Protein AF-A0A161LGD1-F1 (afdb_monomer)

Nearest PDB structures (foldseek):
  3gfl-assembly1_A-2  TM=7.708E-01  e=4.283E-06  Sulfurisphaera tokodaii
  3gfj-assembly1_A-2  TM=7.685E-01  e=6.120E-06  Sulfurisphaera tokodaii
  6pcp-assembly2_C  TM=7.311E-01  e=1.978E-06  Bordetella pertussis
  3f3x-assembly1_A-2  TM=7.575E-01  e=6.892E-06  Saccharolobus solfataricus
  7kfq-assembly1_A  TM=7.220E-01  e=6.892E-06  Variovorax paradoxus

pLDDT: mean 83.55, std 15.95, range [42.09, 98.12]

Mean predicted aligned error: 12.54 Å

Secondary structure (DSSP, 8-state):
-HHHHHHHHHHHHHHHHHHHHHHHHHHHHHH-S-TTS---HHHHHHHHHHHHHHHHHHHHHHHS--HHHHHHHHHTTT--B-HHHHHHHTT--HHHHHHHHHHHHHTTSEEEEE-SS-TT-EEEEE-HHHHHHHHHHHT------HHHHT--

Radius of gyration: 30.8 Å; Cα contacts (8 Å, |Δi|>4): 130; chains: 1; bounding box: 97×29×57 Å

InterPro domains:
  IPR000835 MarR-type HTH domain [PF01047] (65-121)
  IPR000835 MarR-type HTH domain [PR00598] (81-97)
  IPR000835 MarR-type HTH domain [PR00598] (98-113)
  IPR000835 MarR-type HTH domain [PR00598] (117-133)
  IPR000835 MarR-type HTH domain [PS50995] (38-152)
  IPR000835 MarR-type HTH domain [SM00347] (58-150)
  IPR011991 ArsR-like helix-turn-helix domain [cd00090] (73-131)
  IPR036388 Winged helix-like DNA-binding domain superfamily [G3DSA:1.10.10.10] (26-144)
  IPR036390 Winged helix DNA-binding domain superfamily [SSF46785] (38-139)
  IPR039422 Transcription regulators MarR/SlyA-like [PTHR33164] (43-138)

Structure (mmCIF, N/CA/C/O backbone):
data_AF-A0A161LGD1-F1
#
_entry.id   AF-A0A161LGD1-F1
#
loop_
_atom_site.group_PDB
_atom_site.id
_atom_site.type_symbol
_atom_site.label_atom_id
_atom_site.label_alt_id
_atom_site.label_comp_id
_atom_site.label_asym_id
_atom_site.label_entity_id
_atom_site.label_seq_id
_atom_site.pdbx_PDB_ins_code
_atom_site.Cartn_x
_atom_site.Cartn_y
_atom_site.Cartn_z
_atom_site.occupancy
_atom_site.B_iso_or_equiv
_atom_site.auth_seq_id
_atom_site.auth_comp_id
_atom_site.auth_asym_id
_atom_site.auth_atom_id
_atom_site.pdbx_PDB_model_num
ATOM 1 N N . MET A 1 1 ? 82.646 9.593 -26.786 1.00 57.12 1 MET A N 1
ATOM 2 C CA . MET A 1 1 ? 81.701 10.709 -26.540 1.00 57.12 1 MET A CA 1
ATOM 3 C C . MET A 1 1 ? 80.464 10.665 -27.444 1.00 57.12 1 MET A C 1
ATOM 5 O O . MET A 1 1 ? 79.373 10.800 -26.916 1.00 57.12 1 MET A O 1
ATOM 9 N N . ALA A 1 2 ? 80.576 10.394 -28.753 1.00 55.25 2 ALA A N 1
ATOM 10 C CA . ALA A 1 2 ? 79.417 10.396 -29.667 1.00 55.25 2 ALA A CA 1
ATOM 11 C C . ALA A 1 2 ? 78.388 9.255 -29.458 1.00 55.25 2 ALA A C 1
ATOM 13 O O . ALA A 1 2 ? 77.194 9.469 -29.633 1.00 55.25 2 ALA A O 1
ATOM 14 N N . ILE A 1 3 ? 78.821 8.059 -29.038 1.00 55.16 3 ILE A N 1
ATOM 15 C CA . ILE A 1 3 ? 77.938 6.878 -28.917 1.00 55.16 3 ILE A CA 1
ATOM 16 C C . ILE A 1 3 ? 76.954 7.012 -27.742 1.00 55.16 3 ILE A C 1
ATOM 18 O O . ILE A 1 3 ? 75.778 6.691 -27.882 1.00 55.16 3 ILE A O 1
ATOM 22 N N . LEU A 1 4 ? 77.401 7.562 -26.608 1.00 52.22 4 LEU A N 1
ATOM 23 C CA . LEU A 1 4 ? 76.529 7.832 -25.457 1.00 52.22 4 LEU A CA 1
ATOM 24 C C . LEU A 1 4 ? 75.501 8.929 -25.766 1.00 52.22 4 LEU A C 1
ATOM 26 O O . LEU A 1 4 ? 74.362 8.835 -25.322 1.00 52.22 4 LEU A O 1
ATOM 30 N N . PHE A 1 5 ? 75.871 9.922 -26.581 1.00 55.44 5 PHE A N 1
ATOM 31 C CA . PHE A 1 5 ? 74.958 10.976 -27.026 1.00 55.44 5 PHE A CA 1
ATOM 32 C C . PHE A 1 5 ? 73.856 10.417 -27.940 1.00 55.44 5 PHE A C 1
ATOM 34 O O . PHE A 1 5 ? 72.681 10.722 -27.757 1.00 55.44 5 PHE A O 1
ATOM 41 N N . TYR A 1 6 ? 74.217 9.511 -28.855 1.00 55.47 6 TYR A N 1
ATOM 42 C CA . TYR A 1 6 ? 73.260 8.824 -29.727 1.00 55.47 6 TYR A CA 1
ATOM 43 C C . TYR A 1 6 ? 72.309 7.906 -28.945 1.00 55.47 6 TYR A C 1
ATOM 45 O O . TYR A 1 6 ? 71.121 7.834 -29.253 1.00 55.47 6 TYR A O 1
ATOM 53 N N . PHE A 1 7 ? 72.811 7.246 -27.896 1.00 53.28 7 PHE A N 1
ATOM 54 C CA . PHE A 1 7 ? 72.007 6.391 -27.021 1.00 53.28 7 PHE A CA 1
ATOM 55 C C . PHE A 1 7 ? 71.008 7.204 -26.181 1.00 53.28 7 PHE A C 1
ATOM 57 O O . PHE A 1 7 ? 69.842 6.830 -26.069 1.00 53.28 7 PHE A O 1
ATOM 64 N N . PHE A 1 8 ? 71.431 8.360 -25.655 1.00 54.41 8 PHE A N 1
ATOM 65 C CA . PHE A 1 8 ? 70.553 9.274 -24.920 1.00 54.41 8 PHE A CA 1
ATOM 66 C C . PHE A 1 8 ? 69.466 9.893 -25.809 1.00 54.41 8 PHE A C 1
ATOM 68 O O . PHE A 1 8 ? 68.312 9.956 -25.387 1.00 54.41 8 PHE A O 1
ATOM 75 N N . ILE A 1 9 ? 69.801 10.286 -27.044 1.00 58.78 9 ILE A N 1
ATOM 76 C CA . ILE A 1 9 ? 68.822 10.801 -28.014 1.00 58.78 9 ILE A CA 1
ATOM 77 C C . ILE A 1 9 ? 67.793 9.722 -28.361 1.00 58.78 9 ILE A C 1
ATOM 79 O O . ILE A 1 9 ? 66.599 10.005 -28.325 1.00 58.78 9 ILE A O 1
ATOM 83 N N . ASN A 1 10 ? 68.222 8.481 -28.621 1.00 55.56 10 ASN A N 1
ATOM 84 C CA . ASN A 1 10 ? 67.301 7.389 -28.950 1.00 55.56 10 ASN A CA 1
ATOM 85 C C . ASN A 1 10 ? 66.338 7.068 -27.794 1.00 55.56 10 ASN A C 1
ATOM 87 O O . ASN A 1 10 ? 65.139 6.928 -28.017 1.00 55.56 10 ASN A O 1
ATOM 91 N N . ILE A 1 11 ? 66.825 7.033 -26.548 1.00 60.00 11 ILE A N 1
ATOM 92 C CA . ILE A 1 11 ? 65.978 6.809 -25.362 1.00 60.00 11 ILE A CA 1
ATOM 93 C C . ILE A 1 11 ? 64.971 7.951 -25.161 1.00 60.00 11 ILE A C 1
ATOM 95 O O . ILE A 1 11 ? 63.813 7.701 -24.816 1.00 60.00 11 ILE A O 1
ATOM 99 N N . PHE A 1 12 ? 65.389 9.203 -25.366 1.00 62.03 12 PHE A N 1
ATOM 100 C CA . PHE A 1 12 ? 64.516 10.364 -25.189 1.00 62.03 12 PHE A CA 1
ATOM 101 C C . PHE A 1 12 ? 63.442 10.440 -26.283 1.00 62.03 12 PHE A C 1
ATOM 103 O O . PHE A 1 12 ? 62.274 10.689 -25.987 1.00 62.03 12 PHE A O 1
ATOM 110 N N . HIS A 1 13 ? 63.808 10.133 -27.530 1.00 62.25 13 HIS A N 1
ATOM 111 C CA . HIS A 1 13 ? 62.882 10.108 -28.661 1.00 62.25 13 HIS A CA 1
ATOM 112 C C . HIS A 1 13 ? 61.847 8.982 -28.531 1.00 62.25 13 HIS A C 1
ATOM 114 O O . HIS A 1 13 ? 60.667 9.192 -28.806 1.00 62.25 13 HIS A O 1
ATOM 120 N N . TRP A 1 14 ? 62.252 7.806 -28.037 1.00 55.50 14 TRP A N 1
ATOM 121 C CA . TRP A 1 14 ? 61.323 6.703 -27.773 1.00 55.50 14 TRP A CA 1
ATOM 122 C C . TRP A 1 14 ? 60.391 6.997 -26.594 1.00 55.50 14 TRP A C 1
ATOM 124 O O . TRP A 1 14 ? 59.216 6.647 -26.646 1.00 55.50 14 TRP A O 1
ATOM 134 N N . LYS A 1 15 ? 60.864 7.712 -25.562 1.00 68.88 15 LYS A N 1
ATOM 135 C CA . LYS A 1 15 ? 60.000 8.190 -24.470 1.00 68.88 15 LYS A CA 1
ATOM 136 C C . LYS A 1 15 ? 58.947 9.190 -24.946 1.00 68.88 15 LYS A C 1
ATOM 138 O O . LYS A 1 15 ? 57.804 9.082 -24.516 1.00 68.88 15 LYS A O 1
ATOM 143 N N . LEU A 1 16 ? 59.309 10.128 -25.825 1.00 68.25 16 LEU A N 1
ATOM 144 C CA . LEU A 1 16 ? 58.360 11.084 -26.409 1.00 68.25 16 LEU A CA 1
ATOM 145 C C . LEU A 1 16 ? 57.331 10.381 -27.304 1.00 68.25 16 LEU A C 1
ATOM 147 O O . LEU A 1 16 ? 56.139 10.630 -27.163 1.00 68.25 16 LEU A O 1
ATOM 151 N N . PHE A 1 17 ? 57.769 9.427 -28.128 1.00 75.12 17 PHE A N 1
ATOM 152 C CA . PHE A 1 17 ? 56.880 8.640 -28.985 1.00 75.12 17 PHE A CA 1
ATOM 153 C C . PHE A 1 17 ? 55.923 7.744 -28.178 1.00 75.12 17 PHE A C 1
ATOM 155 O O . PHE A 1 17 ? 54.739 7.646 -28.490 1.00 75.12 17 PHE A O 1
ATOM 162 N N . ILE A 1 18 ? 56.399 7.135 -27.085 1.00 72.44 18 ILE A N 1
ATOM 163 C CA . ILE A 1 18 ? 55.545 6.370 -26.165 1.00 72.44 18 ILE A CA 1
ATOM 164 C C . ILE A 1 18 ? 54.560 7.291 -25.431 1.00 72.44 18 ILE A C 1
ATOM 166 O O . ILE A 1 18 ? 53.401 6.913 -25.272 1.00 72.44 18 ILE A O 1
ATOM 170 N N . LEU A 1 19 ? 54.964 8.503 -25.027 1.00 71.50 19 LEU A N 1
ATOM 171 C CA . LEU A 1 19 ? 54.035 9.478 -24.447 1.00 71.50 19 LEU A CA 1
ATOM 172 C C . LEU A 1 19 ? 52.951 9.893 -25.448 1.00 71.50 19 LEU A C 1
ATOM 174 O O . LEU A 1 19 ? 51.791 9.956 -25.061 1.00 71.50 19 LEU A O 1
ATOM 178 N N . GLU A 1 20 ? 53.293 10.128 -26.717 1.00 75.38 20 GLU A N 1
ATOM 179 C CA . GLU A 1 20 ? 52.316 10.444 -27.766 1.00 75.38 20 GLU A CA 1
ATOM 180 C C . GLU A 1 20 ? 51.350 9.283 -28.022 1.00 75.38 20 GLU A C 1
ATOM 182 O O . GLU A 1 20 ? 50.148 9.513 -28.117 1.00 75.38 20 GLU A O 1
ATOM 187 N N . ILE A 1 21 ? 51.830 8.033 -28.042 1.00 72.62 21 ILE A N 1
ATOM 188 C CA . ILE A 1 21 ? 50.973 6.840 -28.162 1.00 72.62 21 ILE A CA 1
ATOM 189 C C . ILE A 1 21 ? 50.051 6.691 -26.946 1.00 72.62 21 ILE A C 1
ATOM 191 O O . ILE A 1 21 ? 48.874 6.357 -27.107 1.00 72.62 21 ILE A O 1
ATOM 195 N N . ILE A 1 22 ? 50.544 6.955 -25.731 1.00 72.81 22 ILE A N 1
ATOM 196 C CA . ILE A 1 22 ? 49.730 6.922 -24.509 1.00 72.81 22 ILE A CA 1
ATOM 197 C C . ILE A 1 22 ? 48.711 8.067 -24.516 1.00 72.81 22 ILE A C 1
ATOM 199 O O . ILE A 1 22 ? 47.550 7.834 -24.199 1.00 72.81 22 ILE A O 1
ATOM 203 N N . ILE A 1 23 ? 49.095 9.280 -24.922 1.00 71.81 23 ILE A N 1
ATOM 204 C CA . ILE A 1 23 ? 48.195 10.436 -25.035 1.00 71.81 23 ILE A CA 1
ATOM 205 C C . ILE A 1 23 ? 47.135 10.188 -26.113 1.00 71.81 23 ILE A C 1
ATOM 207 O O . ILE A 1 23 ? 45.961 10.440 -25.857 1.00 71.81 23 ILE A O 1
ATOM 211 N N . LEU A 1 24 ? 47.497 9.629 -27.271 1.00 68.75 24 LEU A N 1
ATOM 212 C CA . LEU A 1 24 ? 46.555 9.226 -28.321 1.00 68.75 24 LEU A CA 1
ATOM 213 C C . LEU A 1 24 ? 45.622 8.111 -27.839 1.00 68.75 24 LEU A C 1
ATOM 215 O O . LEU A 1 24 ? 44.419 8.197 -28.064 1.00 68.75 24 LEU A O 1
ATOM 219 N N . SER A 1 25 ? 46.130 7.122 -27.100 1.00 63.75 25 SER A N 1
ATOM 220 C CA . SER A 1 25 ? 45.314 6.050 -26.510 1.00 63.75 25 SER A CA 1
ATOM 221 C C . SER A 1 25 ? 44.374 6.570 -25.415 1.00 63.75 25 SER A C 1
ATOM 223 O O . SER A 1 25 ? 43.222 6.149 -25.341 1.00 63.75 25 SER A O 1
ATOM 225 N N . LEU A 1 26 ? 44.815 7.530 -24.594 1.00 60.03 26 LEU A N 1
ATOM 226 C CA . LEU A 1 26 ? 43.988 8.205 -23.588 1.00 60.03 26 LEU A CA 1
ATOM 227 C C . LEU A 1 26 ? 42.959 9.145 -24.231 1.00 60.03 26 LEU A C 1
ATOM 229 O O . LEU A 1 26 ? 41.828 9.221 -23.756 1.00 60.03 26 LEU A O 1
ATOM 233 N N . HIS A 1 27 ? 43.303 9.823 -25.328 1.00 60.50 27 HIS A N 1
ATOM 234 C CA . HIS A 1 27 ? 42.390 10.689 -26.076 1.00 60.50 27 HIS A CA 1
ATOM 235 C C . HIS A 1 27 ? 41.343 9.870 -26.850 1.00 60.50 27 HIS A C 1
ATOM 237 O O . HIS A 1 27 ? 40.166 10.227 -26.865 1.00 60.50 27 HIS A O 1
ATOM 243 N N . GLN A 1 28 ? 41.737 8.724 -27.414 1.00 56.44 28 GLN A N 1
ATOM 244 C CA . GLN A 1 28 ? 40.838 7.784 -28.086 1.00 56.44 28 GLN A CA 1
ATOM 245 C C . GLN A 1 28 ? 39.959 7.002 -27.093 1.00 56.44 28 GLN A C 1
ATOM 247 O O . GLN A 1 28 ? 38.823 6.674 -27.428 1.00 56.44 28 GLN A O 1
ATOM 252 N N . ASN A 1 29 ? 40.418 6.781 -25.853 1.00 51.81 29 ASN A N 1
ATOM 253 C CA . ASN A 1 29 ? 39.576 6.288 -24.753 1.00 51.81 29 ASN A CA 1
ATOM 254 C C . ASN A 1 29 ? 38.648 7.370 -24.174 1.00 51.81 29 ASN A C 1
ATOM 256 O O . ASN A 1 29 ? 37.550 7.044 -23.730 1.00 51.81 29 ASN A O 1
ATOM 260 N N . ARG A 1 30 ? 39.029 8.655 -24.211 1.00 49.97 30 ARG A N 1
ATOM 261 C CA . ARG A 1 30 ? 38.165 9.766 -23.772 1.00 49.97 30 ARG A CA 1
ATOM 262 C C . ARG A 1 30 ? 36.985 10.000 -24.728 1.00 49.97 30 ARG A C 1
ATOM 264 O O . ARG A 1 30 ? 35.917 10.375 -24.259 1.00 49.97 30 ARG A O 1
ATOM 271 N N . SER A 1 31 ? 37.146 9.755 -26.032 1.00 50.47 31 SER A N 1
ATOM 272 C CA . SER A 1 31 ? 36.063 9.885 -27.026 1.00 50.47 31 SER A CA 1
ATOM 273 C C . SER A 1 31 ? 35.243 8.607 -27.249 1.00 50.47 31 SER A C 1
ATOM 275 O O . SER A 1 31 ? 34.123 8.686 -27.742 1.00 50.47 31 SER A O 1
ATOM 277 N N . LYS A 1 32 ? 35.752 7.434 -26.845 1.00 47.97 32 LYS A N 1
ATOM 278 C CA . LYS A 1 32 ? 35.026 6.147 -26.842 1.00 47.97 32 LYS A CA 1
ATOM 279 C C . LYS A 1 32 ? 34.300 5.849 -25.527 1.00 47.97 32 LYS A C 1
ATOM 281 O O . LYS A 1 32 ? 33.945 4.706 -25.264 1.00 47.97 32 LYS A O 1
ATOM 286 N N . MET A 1 33 ? 34.043 6.859 -24.700 1.00 42.09 33 MET A N 1
ATOM 287 C CA . MET A 1 33 ? 33.144 6.728 -23.554 1.00 42.09 33 MET A CA 1
ATOM 288 C C . MET A 1 33 ? 31.719 7.123 -23.968 1.00 42.09 33 MET A C 1
ATOM 290 O O . MET A 1 33 ? 31.154 8.103 -23.503 1.00 42.09 33 MET A O 1
ATOM 294 N N . ASN A 1 34 ? 31.205 6.342 -24.920 1.00 47.12 34 ASN A N 1
ATOM 295 C CA . ASN A 1 34 ? 29.815 5.964 -25.157 1.00 47.12 34 ASN A CA 1
ATOM 296 C C . ASN A 1 34 ? 28.732 6.961 -24.701 1.00 47.12 34 ASN A C 1
ATOM 298 O O . ASN A 1 34 ? 28.198 6.849 -23.596 1.00 47.12 34 ASN A O 1
ATOM 302 N N . ASP A 1 35 ? 28.253 7.794 -25.629 1.00 49.84 35 ASP A N 1
ATOM 303 C CA . ASP A 1 35 ? 26.949 8.476 -25.528 1.00 49.84 35 ASP A CA 1
ATOM 304 C C . ASP A 1 35 ? 25.767 7.493 -25.350 1.00 49.84 35 ASP A C 1
ATOM 306 O O . ASP A 1 35 ? 24.668 7.878 -24.961 1.00 49.84 35 ASP A O 1
ATOM 310 N N . THR A 1 36 ? 25.991 6.190 -25.549 1.00 50.28 36 THR A N 1
ATOM 311 C CA . THR A 1 36 ? 25.030 5.109 -25.268 1.00 50.28 36 THR A CA 1
ATOM 312 C C . THR A 1 36 ? 25.023 4.660 -23.797 1.00 50.28 36 THR A C 1
ATOM 314 O O . THR A 1 36 ? 24.126 3.933 -23.383 1.00 50.28 36 THR A O 1
ATOM 317 N N . GLN A 1 37 ? 25.985 5.095 -22.976 1.00 54.19 37 GLN A N 1
ATOM 318 C CA . GLN A 1 37 ? 26.171 4.606 -21.602 1.00 54.19 37 GLN A CA 1
ATOM 319 C C . GLN A 1 37 ? 26.169 5.714 -20.542 1.00 54.19 37 GLN A C 1
ATOM 321 O O . GLN A 1 37 ? 26.522 5.489 -19.387 1.00 54.19 37 GLN A O 1
ATOM 326 N N . ARG A 1 38 ? 25.693 6.907 -20.903 1.00 52.47 38 ARG A N 1
ATOM 327 C CA . ARG A 1 38 ? 25.222 7.909 -19.948 1.00 52.47 38 ARG A CA 1
ATOM 328 C C . ARG A 1 38 ? 23.702 7.830 -19.950 1.00 52.47 38 ARG A C 1
ATOM 330 O O . ARG A 1 38 ? 23.039 8.642 -20.586 1.00 52.47 38 ARG A O 1
ATOM 337 N N . SER A 1 39 ? 23.135 6.803 -19.306 1.00 58.75 39 SER A N 1
ATOM 338 C CA . SER A 1 39 ? 21.684 6.779 -19.094 1.00 58.75 39 SER A CA 1
ATOM 339 C C . SER A 1 39 ? 21.332 8.079 -18.383 1.00 58.75 39 SER A C 1
ATOM 341 O O . SER A 1 39 ? 21.738 8.288 -17.239 1.00 58.75 39 SER A O 1
ATOM 343 N N . ASN A 1 40 ? 20.685 9.003 -19.097 1.00 75.38 40 ASN A N 1
ATOM 344 C CA . ASN A 1 40 ? 20.246 10.263 -18.524 1.00 75.38 40 ASN A CA 1
ATOM 345 C C . ASN A 1 40 ? 19.440 9.898 -17.273 1.00 75.38 40 ASN A C 1
ATOM 347 O O . ASN A 1 40 ? 18.498 9.111 -17.382 1.00 75.38 40 ASN A O 1
ATOM 351 N N . CYS A 1 41 ? 19.820 10.415 -16.100 1.00 84.81 41 CYS A N 1
ATOM 352 C CA . CYS A 1 41 ? 19.181 10.061 -14.830 1.00 84.81 41 CYS A CA 1
ATOM 353 C C . CYS 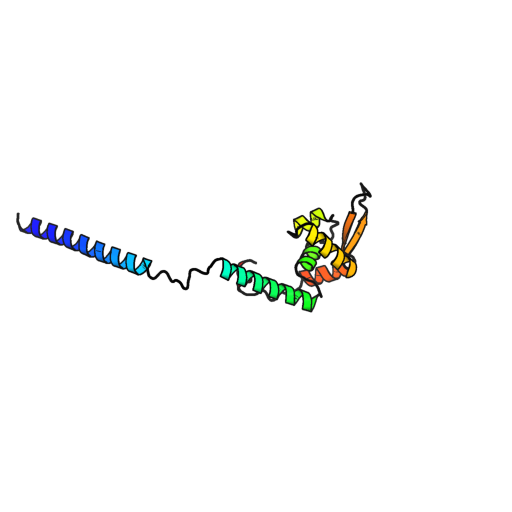A 1 41 ? 17.650 10.175 -14.919 1.00 84.81 41 CYS A C 1
ATOM 355 O O . CYS A 1 41 ? 16.934 9.363 -14.341 1.00 84.81 41 CYS A O 1
ATOM 357 N N . ILE A 1 42 ? 17.151 11.117 -15.727 1.00 87.12 42 ILE A N 1
ATOM 358 C CA . ILE A 1 42 ? 15.726 11.302 -16.012 1.00 87.12 42 ILE A CA 1
ATOM 359 C C . ILE A 1 42 ? 15.109 10.129 -16.793 1.00 87.12 42 ILE A C 1
ATOM 361 O O . ILE A 1 42 ? 13.978 9.739 -16.512 1.00 87.12 42 ILE A O 1
ATOM 365 N N . CYS A 1 43 ? 15.821 9.537 -17.754 1.00 87.56 43 CYS A N 1
ATOM 366 C CA . CYS A 1 43 ? 15.357 8.356 -18.489 1.00 87.56 43 CYS A CA 1
ATOM 367 C C . CYS A 1 43 ? 15.296 7.122 -17.584 1.00 87.56 43 CYS A C 1
ATOM 369 O O . CYS A 1 43 ? 14.290 6.415 -17.598 1.00 87.56 43 CYS A O 1
ATOM 371 N N . THR A 1 44 ? 16.324 6.894 -16.759 1.00 88.25 44 THR A N 1
ATOM 372 C CA . THR A 1 44 ? 16.301 5.810 -15.764 1.00 88.25 44 THR A CA 1
ATOM 373 C C . THR A 1 44 ? 15.152 6.009 -14.780 1.00 88.25 44 THR A C 1
ATOM 375 O O . THR A 1 44 ? 14.375 5.087 -14.551 1.00 88.25 44 THR A O 1
ATOM 378 N N . LEU A 1 45 ? 14.981 7.229 -14.263 1.00 90.44 45 LEU A N 1
ATOM 379 C CA . LEU A 1 45 ? 13.895 7.563 -13.348 1.00 90.44 45 LEU A CA 1
ATOM 380 C C . LEU A 1 45 ? 12.519 7.335 -13.988 1.00 90.44 45 LEU A C 1
ATOM 382 O O . LEU A 1 45 ? 11.642 6.753 -13.361 1.00 90.44 45 LEU A O 1
ATOM 386 N N . ARG A 1 46 ? 12.330 7.714 -15.258 1.00 91.62 46 ARG A N 1
ATOM 387 C CA . ARG A 1 46 ? 11.096 7.418 -16.002 1.00 91.62 46 ARG A CA 1
ATOM 388 C C . ARG A 1 46 ? 10.828 5.915 -16.088 1.00 91.62 46 ARG A C 1
ATOM 390 O O . ARG A 1 46 ? 9.680 5.507 -15.941 1.00 91.62 46 ARG A O 1
ATOM 397 N N . ASN A 1 47 ? 11.854 5.105 -16.339 1.00 91.88 47 ASN A N 1
ATOM 398 C CA . ASN A 1 47 ? 11.705 3.651 -16.408 1.00 91.88 47 ASN A CA 1
ATOM 399 C C . ASN A 1 47 ? 11.338 3.061 -15.039 1.00 91.88 47 ASN A C 1
ATOM 401 O O . ASN A 1 47 ? 10.486 2.182 -14.979 1.00 91.88 47 ASN A O 1
ATOM 405 N N . ILE A 1 48 ? 11.900 3.600 -13.953 1.00 93.31 48 ILE A N 1
ATOM 406 C CA . ILE A 1 48 ? 11.504 3.260 -12.578 1.00 93.31 48 ILE A CA 1
ATOM 407 C C . ILE A 1 48 ? 10.029 3.611 -12.346 1.00 93.31 48 ILE A C 1
ATOM 409 O O . ILE A 1 48 ? 9.269 2.751 -11.918 1.00 93.31 48 ILE A O 1
ATOM 413 N N . TYR A 1 49 ? 9.584 4.825 -12.693 1.00 94.19 49 TYR A N 1
ATOM 414 C CA . TYR A 1 49 ? 8.172 5.214 -12.553 1.00 94.19 49 TYR A CA 1
ATOM 415 C C . TYR A 1 49 ? 7.222 4.313 -13.352 1.00 94.19 49 TYR A C 1
ATOM 417 O O . TYR A 1 49 ? 6.152 3.971 -12.856 1.00 94.19 49 TYR A O 1
ATOM 425 N N . LYS A 1 50 ? 7.606 3.899 -14.567 1.00 94.75 50 LYS A N 1
ATOM 426 C CA . LYS A 1 50 ? 6.823 2.934 -15.355 1.00 94.75 50 LYS A CA 1
ATOM 427 C C . LYS A 1 50 ? 6.733 1.577 -14.665 1.00 94.75 50 LYS A C 1
ATOM 429 O O . LYS A 1 50 ? 5.634 1.061 -14.516 1.00 94.75 50 LYS A O 1
ATOM 434 N N . ALA A 1 51 ? 7.861 1.050 -14.197 1.00 95.00 51 ALA A N 1
ATOM 435 C CA . ALA A 1 51 ? 7.905 -0.224 -13.489 1.00 95.00 51 ALA A CA 1
ATOM 436 C C . ALA A 1 51 ? 7.077 -0.199 -12.191 1.00 95.00 51 ALA A C 1
ATOM 438 O O . ALA A 1 51 ? 6.374 -1.158 -11.890 1.00 95.00 51 ALA A O 1
ATOM 439 N N . ILE A 1 52 ? 7.097 0.916 -11.450 1.00 95.12 52 ILE A N 1
ATOM 440 C CA . ILE A 1 52 ? 6.228 1.119 -10.280 1.00 95.12 52 ILE A CA 1
ATOM 441 C C . ILE A 1 52 ? 4.753 1.093 -10.701 1.00 95.12 52 ILE A C 1
ATOM 443 O O . ILE A 1 52 ? 3.949 0.424 -10.058 1.00 95.12 52 ILE A O 1
ATOM 447 N N . GLY A 1 53 ? 4.404 1.772 -11.798 1.00 95.62 53 GLY A N 1
ATOM 448 C CA . GLY A 1 53 ? 3.050 1.747 -12.351 1.00 95.62 53 GLY A CA 1
ATOM 449 C C . GLY A 1 53 ? 2.597 0.341 -12.760 1.00 95.62 53 GLY A C 1
ATOM 450 O O . GLY A 1 53 ? 1.452 -0.021 -12.523 1.00 95.62 53 GLY A O 1
ATOM 451 N N . GLU A 1 54 ? 3.487 -0.483 -13.315 1.00 95.62 54 GLU A N 1
ATOM 452 C CA . GLU A 1 54 ? 3.198 -1.888 -13.642 1.00 95.62 54 GLU A CA 1
ATOM 453 C C . GLU A 1 54 ? 2.914 -2.727 -12.387 1.00 95.62 54 GLU A C 1
ATOM 455 O O . GLU A 1 54 ? 1.973 -3.522 -12.379 1.00 95.62 54 GLU A O 1
ATOM 460 N N . CYS A 1 55 ? 3.674 -2.524 -11.306 1.00 94.38 55 CY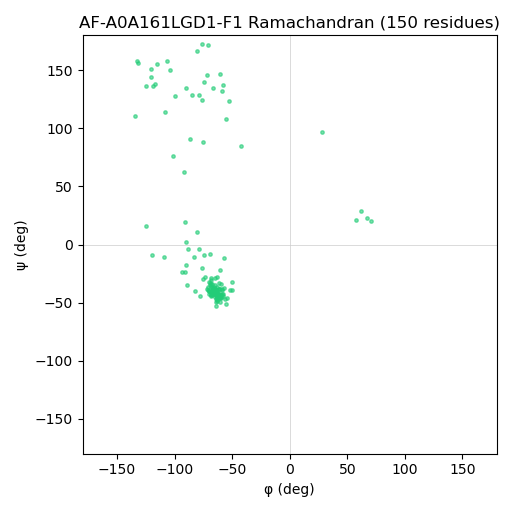S A N 1
ATOM 461 C CA . CYS A 1 55 ? 3.384 -3.139 -10.008 1.00 94.38 55 CYS A CA 1
ATOM 462 C C . CYS A 1 55 ? 2.030 -2.673 -9.448 1.00 94.38 55 CYS A C 1
ATOM 464 O O . CYS A 1 55 ? 1.247 -3.484 -8.958 1.00 94.38 55 CYS A O 1
ATOM 466 N N . GLU A 1 56 ? 1.727 -1.377 -9.545 1.00 95.94 56 GLU A N 1
ATOM 467 C CA . GLU A 1 56 ? 0.445 -0.826 -9.099 1.00 95.94 56 GLU A CA 1
ATOM 468 C C . GLU A 1 56 ? -0.735 -1.411 -9.886 1.00 95.94 56 GLU A C 1
ATOM 470 O O . GLU A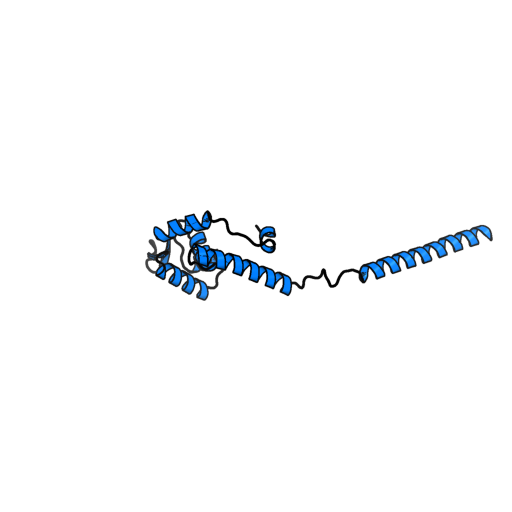 1 56 ? -1.743 -1.775 -9.287 1.00 95.94 56 GLU A O 1
ATOM 475 N N . GLN A 1 57 ? -0.610 -1.580 -11.205 1.00 96.81 57 GLN A N 1
ATOM 476 C CA . GLN A 1 57 ? -1.657 -2.217 -12.008 1.00 96.81 57 GLN A CA 1
ATOM 477 C C . GLN A 1 57 ? -1.926 -3.661 -11.573 1.00 96.81 57 GLN A C 1
ATOM 479 O O . GLN A 1 57 ? -3.085 -4.063 -11.528 1.00 96.81 57 GLN A O 1
ATOM 484 N N . GLN A 1 58 ? -0.891 -4.422 -11.202 1.00 96.19 58 GLN A N 1
ATOM 485 C CA . GLN A 1 58 ? -1.076 -5.774 -10.662 1.00 96.19 58 GLN A CA 1
ATOM 486 C C . GLN A 1 58 ? -1.867 -5.754 -9.347 1.00 96.19 58 GLN A C 1
ATOM 488 O O . GLN A 1 58 ? -2.789 -6.547 -9.179 1.00 96.19 58 GLN A O 1
ATOM 493 N N . LEU A 1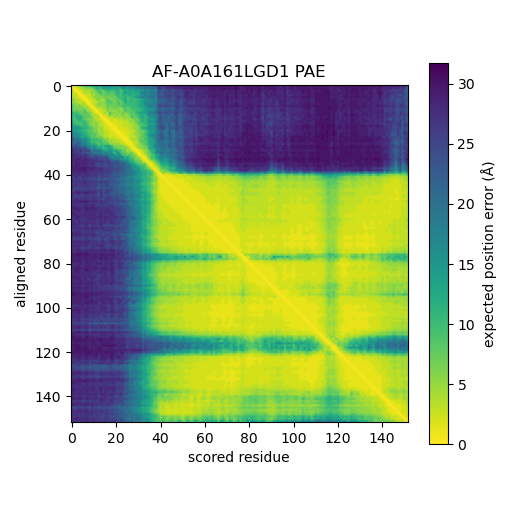 59 ? -1.564 -4.821 -8.438 1.00 96.50 59 LEU A N 1
ATOM 494 C CA . LEU A 1 59 ? -2.304 -4.669 -7.178 1.00 96.50 59 LEU A CA 1
ATOM 495 C C . LEU A 1 59 ? -3.763 -4.257 -7.404 1.00 96.50 59 LEU A C 1
ATOM 497 O O . LEU A 1 59 ? -4.663 -4.762 -6.732 1.00 96.50 59 LEU A O 1
ATOM 501 N N . ILE A 1 60 ? -4.011 -3.372 -8.371 1.00 97.12 60 ILE A N 1
ATOM 502 C CA . ILE A 1 60 ? -5.368 -2.952 -8.727 1.00 97.12 60 ILE A CA 1
ATOM 503 C C . ILE A 1 60 ? -6.154 -4.130 -9.306 1.00 97.12 60 ILE A C 1
ATOM 505 O O . ILE A 1 60 ? -7.320 -4.302 -8.962 1.00 97.12 60 ILE A O 1
ATOM 509 N N . GLN A 1 61 ? -5.538 -4.943 -10.164 1.00 96.75 61 GLN A N 1
ATOM 510 C CA . GLN A 1 61 ? -6.198 -6.095 -10.778 1.00 96.75 61 GLN A CA 1
ATOM 511 C C . GLN A 1 61 ? -6.521 -7.191 -9.761 1.00 96.75 61 GLN A C 1
ATOM 513 O O . GLN A 1 61 ? -7.627 -7.723 -9.788 1.00 96.75 61 GLN A O 1
ATOM 518 N N . GLU A 1 62 ? -5.585 -7.499 -8.863 1.00 96.69 62 GLU A N 1
ATOM 519 C CA . GLU A 1 62 ? -5.743 -8.600 -7.908 1.00 96.69 62 GLU A CA 1
ATOM 520 C C . GLU A 1 62 ? -6.579 -8.201 -6.681 1.00 96.69 62 GLU A C 1
ATOM 522 O O . GLU A 1 62 ? -7.418 -8.968 -6.213 1.00 96.69 62 GLU A O 1
ATOM 527 N N . PHE A 1 63 ? -6.387 -6.984 -6.161 1.00 96.69 63 PHE A N 1
ATOM 528 C CA . PHE A 1 63 ? -6.972 -6.554 -4.883 1.00 96.69 63 PHE A CA 1
ATOM 529 C C . PHE A 1 63 ? -7.904 -5.344 -4.998 1.00 96.69 63 PHE A C 1
ATOM 531 O O . PHE A 1 63 ? -8.548 -4.972 -4.017 1.00 96.69 63 PHE A O 1
ATOM 538 N N . GLY A 1 64 ? -7.976 -4.683 -6.157 1.00 97.00 64 GLY A N 1
ATOM 539 C CA . GLY A 1 64 ? -8.703 -3.418 -6.293 1.00 97.00 64 GLY A CA 1
ATOM 540 C C . GLY A 1 64 ? -8.057 -2.270 -5.513 1.00 97.00 64 GLY A C 1
ATOM 541 O O . GLY A 1 64 ? -8.745 -1.313 -5.141 1.00 97.00 64 GLY A O 1
ATOM 542 N N . LEU A 1 65 ? -6.755 -2.367 -5.224 1.00 97.50 65 LEU A N 1
ATOM 543 C CA . LEU A 1 65 ? -6.011 -1.398 -4.423 1.00 97.50 65 LEU A CA 1
ATOM 544 C C . LEU A 1 65 ? -4.887 -0.763 -5.227 1.00 97.50 65 LEU A C 1
ATOM 546 O O . LEU A 1 65 ? -4.133 -1.451 -5.908 1.00 97.50 65 LEU A O 1
ATOM 550 N N . ASN A 1 66 ? -4.749 0.552 -5.099 1.00 96.25 66 ASN A N 1
ATOM 551 C CA . ASN A 1 66 ? -3.565 1.248 -5.588 1.00 96.25 66 ASN A CA 1
ATOM 552 C C . ASN A 1 66 ? -2.370 1.036 -4.638 1.00 96.25 66 ASN A C 1
ATOM 554 O O . ASN A 1 66 ? -2.511 0.491 -3.537 1.00 96.25 66 ASN A O 1
ATOM 558 N N . LEU A 1 67 ? -1.182 1.484 -5.049 1.00 94.62 67 LEU A N 1
ATOM 559 C CA . LEU A 1 67 ? 0.045 1.213 -4.300 1.00 94.62 67 LEU A CA 1
ATOM 560 C C . LEU A 1 67 ? 0.029 1.848 -2.901 1.00 94.62 67 LEU A C 1
ATOM 562 O O . LEU A 1 67 ? 0.423 1.212 -1.925 1.00 94.62 67 LEU A O 1
ATOM 566 N N . ASN A 1 68 ? -0.480 3.074 -2.787 1.00 96.06 68 ASN A N 1
ATOM 567 C CA . ASN A 1 68 ? -0.550 3.800 -1.516 1.00 96.06 68 ASN A CA 1
ATOM 568 C C . ASN A 1 68 ? -1.547 3.165 -0.536 1.00 96.06 68 ASN A C 1
ATOM 570 O O . ASN A 1 68 ? -1.309 3.138 0.673 1.00 96.06 68 ASN A O 1
ATOM 574 N N . GLU A 1 69 ? -2.662 2.645 -1.048 1.00 97.31 69 GLU A N 1
ATOM 575 C CA . GLU A 1 69 ? -3.644 1.890 -0.272 1.00 97.31 69 GLU A CA 1
ATOM 576 C C . GLU A 1 69 ? -3.036 0.595 0.266 1.00 97.31 69 GLU A C 1
ATOM 578 O O . GLU A 1 69 ? -3.110 0.342 1.468 1.00 97.31 69 GLU A O 1
ATOM 583 N N . ALA A 1 70 ? -2.373 -0.183 -0.596 1.00 95.75 70 ALA A N 1
ATOM 584 C CA . ALA A 1 70 ? -1.683 -1.405 -0.195 1.00 95.75 70 ALA A CA 1
ATOM 585 C C . ALA A 1 70 ? -0.595 -1.121 0.854 1.00 95.75 70 ALA A C 1
ATOM 587 O O . ALA A 1 70 ? -0.551 -1.778 1.893 1.00 95.75 70 ALA A O 1
ATOM 588 N N . MET A 1 71 ? 0.227 -0.088 0.639 1.00 94.25 71 MET A N 1
ATOM 589 C CA . MET A 1 71 ? 1.227 0.363 1.612 1.00 94.25 71 MET A CA 1
ATOM 590 C C . MET A 1 71 ? 0.596 0.736 2.956 1.00 94.25 71 MET A C 1
ATOM 592 O O . MET A 1 71 ? 1.098 0.317 3.994 1.00 94.25 71 MET A O 1
ATOM 596 N N . THR A 1 72 ? -0.517 1.474 2.950 1.00 96.25 72 THR A N 1
ATOM 597 C CA . THR A 1 72 ? -1.220 1.880 4.179 1.00 96.25 72 THR A CA 1
ATOM 598 C C . THR A 1 72 ? -1.765 0.680 4.953 1.00 96.25 72 THR A C 1
ATOM 600 O O . THR A 1 72 ? -1.695 0.647 6.179 1.00 96.25 72 THR A O 1
ATOM 603 N N . LEU A 1 73 ? -2.280 -0.342 4.264 1.00 96.00 73 LEU A N 1
ATOM 604 C CA . LEU A 1 73 ? -2.679 -1.579 4.937 1.00 96.00 73 LEU A CA 1
ATOM 605 C C . LEU A 1 73 ? -1.464 -2.283 5.550 1.00 96.00 73 LEU A C 1
ATOM 607 O O . LEU A 1 73 ? -1.530 -2.733 6.692 1.00 96.00 73 LEU A O 1
ATOM 611 N N . CYS A 1 74 ? -0.338 -2.349 4.836 1.00 93.50 74 CYS A N 1
ATOM 612 C CA . CYS A 1 74 ? 0.895 -2.957 5.338 1.00 93.50 74 CYS A CA 1
ATOM 613 C C . CYS A 1 74 ? 1.472 -2.223 6.564 1.00 93.50 74 CYS A C 1
ATOM 615 O O . CYS A 1 74 ? 1.950 -2.890 7.482 1.00 93.50 74 CYS A O 1
ATOM 617 N N . THR A 1 75 ? 1.388 -0.888 6.637 1.00 93.31 75 THR A N 1
ATOM 618 C CA . THR A 1 75 ? 1.879 -0.118 7.799 1.00 93.31 75 THR A CA 1
ATOM 619 C C . THR A 1 75 ? 1.046 -0.346 9.061 1.00 93.31 75 THR A C 1
ATOM 621 O O . THR A 1 75 ? 1.588 -0.333 10.161 1.00 93.31 75 THR A O 1
ATOM 624 N N . LEU A 1 76 ? -0.252 -0.628 8.924 1.00 92.50 76 LEU A N 1
ATOM 625 C CA . LEU A 1 76 ? -1.182 -0.839 10.039 1.00 92.50 76 LEU A CA 1
ATOM 626 C C . LEU A 1 76 ? -1.134 -2.242 10.672 1.00 92.50 76 LEU A C 1
ATOM 628 O O . LEU A 1 76 ? -2.005 -2.553 11.477 1.00 92.50 76 LEU A O 1
ATOM 632 N N . ASN A 1 77 ? -0.148 -3.091 10.348 1.00 83.88 77 ASN A N 1
ATOM 633 C CA . ASN A 1 77 ? 0.008 -4.491 10.794 1.00 83.88 77 ASN A CA 1
ATOM 634 C C . ASN A 1 77 ? -0.291 -4.752 12.286 1.00 83.88 77 ASN A C 1
ATOM 636 O O . ASN A 1 77 ? 0.607 -4.806 13.127 1.00 83.88 77 ASN A O 1
ATOM 640 N N . LYS A 1 78 ? -1.580 -4.951 12.595 1.00 76.12 78 LYS A N 1
ATOM 641 C CA . LYS A 1 78 ? -2.164 -5.085 13.943 1.00 76.12 78 LYS A CA 1
ATOM 642 C C . LYS A 1 78 ? -1.909 -3.898 14.880 1.00 76.12 78 LYS A C 1
ATOM 644 O O . LYS A 1 78 ? -1.996 -4.043 16.100 1.00 76.12 78 LYS A O 1
ATOM 649 N N . GLN A 1 79 ? -1.604 -2.732 14.323 1.00 86.50 79 GLN A N 1
ATOM 650 C C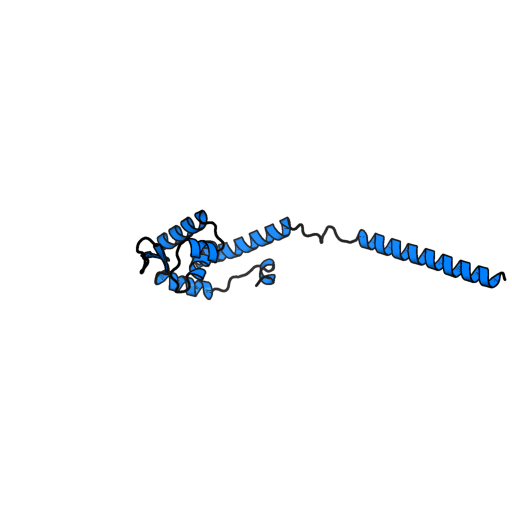A . GLN A 1 79 ? -1.395 -1.490 15.055 1.00 86.50 79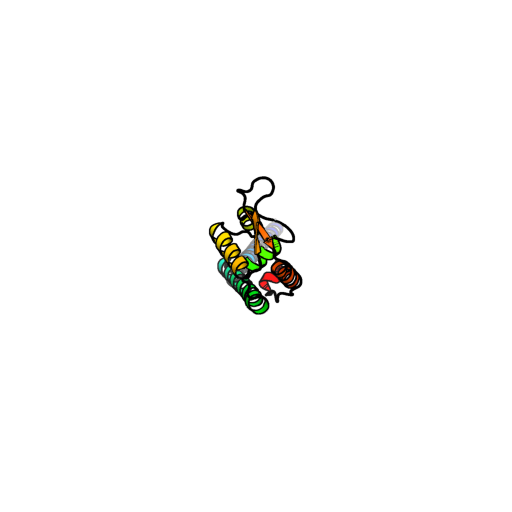 GLN A CA 1
ATOM 651 C C . GLN A 1 79 ? -2.574 -0.535 14.852 1.00 86.50 79 GLN A C 1
ATOM 653 O O . GLN A 1 79 ? -3.332 -0.630 13.891 1.00 86.50 79 GLN A O 1
ATOM 658 N N . SER A 1 80 ? -2.714 0.394 15.791 1.00 91.56 80 SER A N 1
ATOM 659 C CA . SER A 1 80 ? -3.641 1.521 15.728 1.00 91.56 80 SER A CA 1
ATOM 660 C C . SER A 1 80 ? -2.801 2.769 15.513 1.00 91.56 80 SER A C 1
ATOM 662 O O . SER A 1 80 ? -2.055 3.135 16.419 1.00 91.56 80 SER A O 1
ATOM 664 N N . LEU A 1 81 ? -2.932 3.415 14.357 1.00 94.00 81 LEU A N 1
ATOM 665 C CA . LEU A 1 81 ? -2.142 4.598 14.005 1.00 94.00 81 LEU A CA 1
ATOM 666 C C . LEU A 1 81 ? -3.052 5.793 13.736 1.00 94.00 81 LEU A C 1
ATOM 668 O O . LEU A 1 81 ? -4.143 5.653 13.182 1.00 94.00 81 LEU A O 1
ATOM 672 N N . CYS A 1 82 ? -2.614 6.984 14.122 1.00 94.00 82 CYS A N 1
ATOM 673 C CA . CYS A 1 82 ? -3.260 8.221 13.709 1.00 94.00 82 CYS A CA 1
ATOM 674 C C . CYS A 1 82 ? -2.825 8.615 12.286 1.00 94.00 82 CYS A C 1
ATOM 676 O O . CYS A 1 82 ? -1.865 8.085 11.725 1.00 94.00 82 CYS A O 1
ATOM 678 N N . ALA A 1 83 ? -3.531 9.569 11.674 1.00 93.44 83 ALA A N 1
ATOM 679 C CA . ALA A 1 83 ? -3.275 9.950 10.282 1.00 93.44 83 ALA A CA 1
ATOM 680 C C . ALA A 1 83 ? -1.842 10.458 10.036 1.00 93.44 83 ALA A C 1
ATOM 682 O O . ALA A 1 83 ? -1.291 10.213 8.965 1.00 93.44 83 ALA A O 1
ATOM 683 N N . SER A 1 84 ? -1.229 11.150 11.004 1.00 93.25 84 SER A N 1
ATOM 684 C CA . SER A 1 84 ? 0.156 11.618 10.878 1.00 93.25 84 SER A CA 1
ATOM 685 C C . SER A 1 84 ? 1.161 10.470 10.919 1.00 93.25 84 SER A C 1
ATOM 687 O O . SER A 1 84 ? 2.089 10.466 10.119 1.00 93.25 84 SER A O 1
ATOM 689 N N . GLU A 1 85 ? 0.941 9.472 11.778 1.00 94.31 85 GLU A N 1
ATOM 690 C CA . GLU A 1 85 ? 1.787 8.272 11.842 1.00 94.31 85 GLU A CA 1
ATOM 691 C C . GLU A 1 85 ? 1.673 7.450 10.551 1.00 94.31 85 GLU A C 1
ATOM 693 O O . GLU A 1 85 ? 2.679 6.984 10.022 1.00 94.31 85 GLU A O 1
ATOM 698 N N . ILE A 1 86 ? 0.465 7.333 9.983 1.00 95.31 86 ILE A N 1
ATOM 699 C CA . ILE A 1 86 ? 0.263 6.687 8.677 1.00 95.31 86 ILE A CA 1
ATOM 700 C C . ILE A 1 86 ? 0.994 7.456 7.573 1.00 95.31 86 ILE A C 1
ATOM 702 O O . ILE A 1 86 ? 1.649 6.844 6.732 1.00 95.31 86 ILE A O 1
ATOM 706 N N . ALA A 1 87 ? 0.881 8.788 7.557 1.00 94.81 87 ALA A N 1
ATOM 707 C CA . ALA A 1 87 ? 1.533 9.625 6.554 1.00 94.81 87 ALA A CA 1
ATOM 708 C C . ALA A 1 87 ? 3.056 9.449 6.582 1.00 94.81 87 ALA A C 1
ATOM 710 O O . ALA A 1 87 ? 3.668 9.262 5.533 1.00 94.81 87 ALA A O 1
ATOM 711 N N . GLU A 1 88 ? 3.644 9.452 7.777 1.00 94.38 88 GLU A N 1
ATOM 712 C CA . GLU A 1 88 ? 5.075 9.240 7.976 1.00 94.38 88 GLU A CA 1
ATOM 713 C C . GLU A 1 88 ? 5.503 7.835 7.536 1.00 94.38 88 GLU A C 1
ATOM 715 O O . GLU A 1 88 ? 6.381 7.701 6.683 1.00 94.38 88 GLU A O 1
ATOM 720 N N . ALA A 1 89 ? 4.836 6.792 8.039 1.00 91.88 89 ALA A N 1
ATOM 721 C CA . ALA A 1 89 ? 5.199 5.405 7.756 1.00 91.88 89 ALA A CA 1
ATOM 722 C C . ALA A 1 89 ? 5.035 5.028 6.274 1.00 91.88 89 ALA A C 1
ATOM 724 O O . ALA A 1 89 ? 5.825 4.251 5.741 1.00 91.88 89 ALA A O 1
ATOM 725 N N . ALA A 1 90 ? 4.024 5.577 5.597 1.00 89.50 90 ALA A N 1
ATOM 726 C CA . ALA A 1 90 ? 3.782 5.340 4.176 1.00 89.50 90 ALA A CA 1
ATOM 727 C C . ALA A 1 90 ? 4.497 6.350 3.255 1.00 89.50 90 ALA A C 1
ATOM 729 O O . ALA A 1 90 ? 4.316 6.293 2.042 1.00 89.50 90 ALA A O 1
ATOM 730 N N . GLY A 1 91 ? 5.278 7.296 3.792 1.00 91.00 91 GLY A N 1
ATOM 731 C CA . GLY A 1 91 ? 5.986 8.304 2.992 1.00 91.00 91 GLY A CA 1
ATOM 732 C C . GLY A 1 91 ? 5.061 9.231 2.189 1.00 91.00 91 GLY A C 1
ATOM 733 O O . GLY A 1 91 ? 5.430 9.712 1.117 1.00 91.00 91 GLY A O 1
ATOM 734 N N . MET A 1 92 ? 3.845 9.473 2.682 1.00 94.00 92 MET A N 1
ATOM 735 C CA . MET A 1 92 ? 2.811 10.256 2.007 1.00 94.00 92 MET A CA 1
ATOM 736 C C . MET A 1 92 ? 2.660 11.658 2.603 1.00 94.00 92 MET A C 1
ATOM 738 O O . MET A 1 92 ? 2.831 11.889 3.796 1.00 94.00 92 MET A O 1
ATOM 742 N N . GLN A 1 93 ? 2.251 12.614 1.768 1.00 93.06 93 GLN A N 1
ATOM 743 C CA . GLN A 1 93 ? 1.814 13.930 2.243 1.00 93.06 93 GLN A CA 1
ATOM 744 C C . GLN A 1 93 ? 0.447 13.823 2.928 1.00 93.06 93 GLN A C 1
ATOM 746 O O . GLN A 1 93 ? -0.420 13.094 2.447 1.00 93.06 93 GLN A O 1
ATOM 751 N N . CYS A 1 94 ? 0.194 14.630 3.965 1.00 90.00 94 CYS A N 1
ATOM 752 C CA . CYS A 1 94 ? -1.052 14.581 4.745 1.00 90.00 94 CYS A CA 1
ATOM 753 C C . CYS A 1 94 ? -2.327 14.642 3.883 1.00 90.00 94 CYS A C 1
ATOM 755 O O . CYS A 1 94 ? -3.298 13.939 4.151 1.00 90.00 94 CYS A O 1
ATOM 757 N N . SER A 1 95 ? -2.333 15.457 2.822 1.00 90.75 95 SER A N 1
ATOM 758 C CA . SER A 1 95 ? -3.482 15.583 1.914 1.00 90.75 95 SER A CA 1
ATOM 759 C C . SER A 1 95 ? -3.744 14.326 1.078 1.00 90.75 95 SER A C 1
ATOM 761 O O . SER A 1 95 ? -4.895 14.066 0.727 1.00 90.75 95 SER A O 1
ATOM 763 N N . GLN A 1 96 ? -2.706 13.543 0.771 1.00 92.56 96 GLN A N 1
ATOM 764 C CA . GLN A 1 96 ? -2.834 12.244 0.107 1.00 92.56 96 GLN A CA 1
ATOM 765 C C . GLN A 1 96 ? -3.272 11.181 1.109 1.00 92.56 96 GLN A C 1
ATOM 767 O O . GLN A 1 96 ? -4.224 10.453 0.840 1.00 92.56 96 GLN A O 1
ATOM 772 N N . THR A 1 97 ? -2.666 11.169 2.300 1.00 95.31 97 THR A N 1
ATOM 773 C CA . THR A 1 97 ? -3.013 10.242 3.381 1.00 95.31 97 THR A CA 1
ATOM 774 C C . THR A 1 97 ? -4.496 10.305 3.728 1.00 95.31 97 THR A C 1
ATOM 776 O O . THR A 1 97 ? -5.154 9.272 3.777 1.00 95.31 97 THR A O 1
ATOM 779 N N . SER A 1 98 ? -5.067 11.505 3.873 1.00 95.19 98 SER A N 1
ATOM 780 C CA . SER A 1 98 ? -6.502 11.662 4.146 1.00 95.19 98 SER A CA 1
ATOM 781 C C . SER A 1 98 ? -7.392 11.043 3.062 1.00 95.19 98 SER A C 1
ATOM 783 O O . SER A 1 98 ? -8.424 10.456 3.382 1.00 95.19 98 SER A O 1
ATOM 785 N N . LYS A 1 99 ? -7.005 11.148 1.783 1.00 96.75 99 LYS A N 1
ATOM 786 C CA . LYS A 1 99 ? -7.751 10.539 0.668 1.00 96.75 99 LYS A CA 1
ATOM 787 C C . LYS A 1 99 ? -7.632 9.019 0.678 1.00 96.75 99 LYS A C 1
ATOM 789 O O . LYS A 1 99 ? -8.631 8.340 0.471 1.00 96.75 99 LYS A O 1
ATOM 794 N N . VAL A 1 100 ? -6.432 8.499 0.935 1.00 97.75 100 VAL A N 1
ATOM 795 C CA . VAL A 1 100 ? -6.167 7.055 1.004 1.00 97.75 100 VAL A CA 1
ATOM 796 C C . VAL A 1 100 ? -6.927 6.422 2.164 1.00 97.75 100 VAL A C 1
ATOM 798 O O . VAL A 1 100 ? -7.630 5.440 1.955 1.00 97.75 100 VAL A O 1
ATOM 801 N N . ILE A 1 101 ? -6.871 7.026 3.354 1.00 97.19 101 ILE A N 1
ATOM 802 C CA . ILE A 1 101 ? -7.649 6.586 4.517 1.00 97.19 101 ILE A CA 1
ATOM 803 C C . ILE A 1 101 ? -9.133 6.546 4.165 1.00 97.19 101 ILE A C 1
ATOM 805 O O . ILE A 1 101 ? -9.767 5.510 4.336 1.00 97.19 101 ILE A O 1
ATOM 809 N N . LYS A 1 102 ? -9.676 7.638 3.612 1.00 97.44 102 LYS A N 1
ATOM 810 C CA . LYS A 1 102 ? -11.096 7.699 3.258 1.00 97.44 102 LYS A CA 1
ATOM 811 C C . LYS A 1 102 ? -11.485 6.617 2.243 1.00 97.44 102 LYS A C 1
ATOM 813 O O . LYS A 1 102 ? -12.500 5.958 2.428 1.00 97.44 102 LYS A O 1
ATOM 818 N N . SER A 1 103 ? -10.661 6.397 1.220 1.00 98.12 103 SER A N 1
ATOM 819 C CA . SER A 1 103 ? -10.873 5.336 0.228 1.00 98.12 103 SER A CA 1
ATOM 820 C C . SER A 1 103 ? -10.889 3.943 0.868 1.00 98.12 103 SER A C 1
ATOM 822 O O . SER A 1 103 ? -11.770 3.136 0.585 1.00 98.12 103 SER A O 1
ATOM 824 N N . LEU A 1 104 ? -9.956 3.660 1.781 1.00 98.06 104 LEU A N 1
ATOM 825 C CA . LEU A 1 104 ? -9.893 2.378 2.484 1.00 98.06 104 LEU A CA 1
ATOM 826 C C . LEU A 1 104 ? -11.066 2.166 3.454 1.00 98.06 104 LEU A C 1
ATOM 828 O O . LEU A 1 104 ? -11.534 1.037 3.600 1.00 98.06 104 LEU A O 1
ATOM 832 N N . GLU A 1 105 ? -11.565 3.227 4.090 1.00 97.94 105 GLU A N 1
ATOM 833 C CA . GLU A 1 105 ? -12.805 3.187 4.878 1.00 97.94 105 GLU A CA 1
ATOM 834 C C . GLU A 1 105 ? -14.018 2.887 3.992 1.00 97.94 105 GLU A C 1
ATOM 836 O O . GLU A 1 105 ? -14.833 2.033 4.334 1.00 97.94 105 GLU A O 1
ATOM 841 N N . ASP A 1 106 ? -14.120 3.542 2.832 1.00 98.12 106 ASP A N 1
ATOM 842 C CA . ASP A 1 106 ? -15.214 3.327 1.877 1.00 98.12 106 ASP A CA 1
ATOM 843 C C . ASP A 1 106 ? -15.184 1.901 1.292 1.00 98.12 106 ASP A C 1
ATOM 845 O O . ASP A 1 106 ? -16.231 1.323 1.002 1.00 98.12 106 ASP A O 1
ATOM 849 N N . LYS A 1 107 ? -13.992 1.294 1.194 1.00 98.06 107 LYS A N 1
ATOM 850 C CA . LYS A 1 107 ? -13.789 -0.129 0.865 1.00 98.06 107 LYS A CA 1
ATOM 851 C C . LYS A 1 107 ? -14.021 -1.079 2.054 1.00 98.06 107 LYS A C 1
ATOM 853 O O . LYS A 1 107 ? -13.933 -2.292 1.882 1.00 98.06 107 LYS A O 1
ATOM 858 N N . GLY A 1 108 ? -14.297 -0.563 3.254 1.00 97.94 108 GLY A N 1
ATOM 859 C CA . GLY A 1 108 ? -14.534 -1.354 4.468 1.00 97.94 108 GLY A CA 1
ATOM 860 C C . GLY A 1 108 ? -13.288 -2.044 5.035 1.00 97.94 108 GLY A C 1
ATOM 861 O O . GLY A 1 108 ? -13.407 -3.018 5.781 1.00 97.94 108 GLY A O 1
ATOM 862 N N . LEU A 1 109 ? -12.091 -1.577 4.673 1.00 98.00 109 LEU A N 1
ATOM 863 C CA . LEU A 1 109 ? -10.811 -2.166 5.085 1.00 98.00 109 LEU A CA 1
ATOM 864 C C . LEU A 1 109 ? -10.235 -1.498 6.337 1.00 98.00 109 LEU A C 1
ATOM 866 O O . LEU A 1 109 ? -9.469 -2.126 7.067 1.00 98.00 109 LEU A O 1
ATOM 870 N N . LEU A 1 110 ? -10.631 -0.251 6.598 1.00 97.56 110 LEU A N 1
ATOM 871 C CA . LEU A 1 110 ? -10.281 0.495 7.802 1.00 97.56 110 LEU A CA 1
ATOM 872 C C . LEU A 1 110 ? -11.517 0.915 8.585 1.00 97.56 110 LEU A C 1
ATOM 874 O O . LEU A 1 110 ? -12.572 1.189 8.013 1.00 97.56 110 LEU A O 1
ATOM 878 N N . GLU A 1 111 ? -11.340 1.038 9.894 1.00 95.81 111 GLU A N 1
ATOM 879 C CA . GLU A 1 111 ? -12.297 1.675 10.789 1.00 95.81 111 GLU A CA 1
ATOM 880 C C . GLU A 1 111 ? -11.607 2.674 11.722 1.00 95.81 111 GLU A C 1
ATOM 882 O O . GLU A 1 111 ? -10.408 2.592 12.007 1.00 95.81 111 GLU A O 1
ATOM 887 N N . ARG A 1 112 ? -12.399 3.633 12.203 1.00 94.19 112 ARG A N 1
ATOM 888 C CA . ARG A 1 112 ? -11.974 4.655 13.157 1.00 94.19 112 ARG A CA 1
ATOM 889 C C . ARG A 1 112 ? -12.191 4.195 14.587 1.00 94.19 112 ARG A C 1
ATOM 891 O O . ARG A 1 112 ? -13.286 3.769 14.946 1.00 94.19 112 ARG A O 1
ATOM 898 N N . GLN A 1 113 ? -11.186 4.404 15.425 1.00 90.44 113 GLN A N 1
ATOM 899 C CA . GLN A 1 113 ? -11.263 4.201 16.864 1.00 90.44 113 GLN A CA 1
ATOM 900 C C . GLN A 1 113 ? -10.866 5.477 17.608 1.00 90.44 113 GLN A C 1
ATOM 902 O O . GLN A 1 113 ? -9.895 6.152 17.267 1.00 90.44 113 GLN A O 1
ATOM 907 N N . LEU A 1 114 ? -11.629 5.816 18.648 1.00 88.00 114 LEU A N 1
ATOM 908 C CA . LEU A 1 114 ? -11.290 6.931 19.529 1.00 88.00 114 LEU A CA 1
ATOM 909 C C . LEU A 1 114 ? -10.133 6.536 20.449 1.00 88.00 114 LEU A C 1
ATOM 911 O O . LEU A 1 114 ? -10.102 5.429 20.992 1.00 88.00 114 LEU A O 1
ATOM 915 N N . GLY A 1 115 ? -9.209 7.466 20.669 1.00 80.38 115 GLY A N 1
ATOM 916 C CA . GLY A 1 115 ? -8.090 7.282 21.582 1.00 80.38 115 GLY A CA 1
ATOM 917 C C . GLY A 1 115 ? -8.548 6.952 23.004 1.00 80.38 115 GLY A C 1
ATOM 918 O O . GLY A 1 115 ? -9.472 7.565 23.543 1.00 80.38 115 GLY A O 1
ATOM 919 N N . LYS A 1 116 ? -7.869 5.986 23.637 1.00 72.62 116 LYS A N 1
ATOM 920 C CA . LYS A 1 116 ? -8.181 5.540 25.007 1.00 72.62 116 LYS A CA 1
ATOM 921 C C . LYS A 1 116 ? -7.879 6.613 26.061 1.00 72.62 116 LYS A C 1
ATOM 923 O O . LYS A 1 116 ? -8.662 6.777 26.990 1.00 72.62 116 LYS A O 1
ATOM 928 N N . SER A 1 117 ? -6.765 7.334 25.907 1.00 75.38 117 SER A 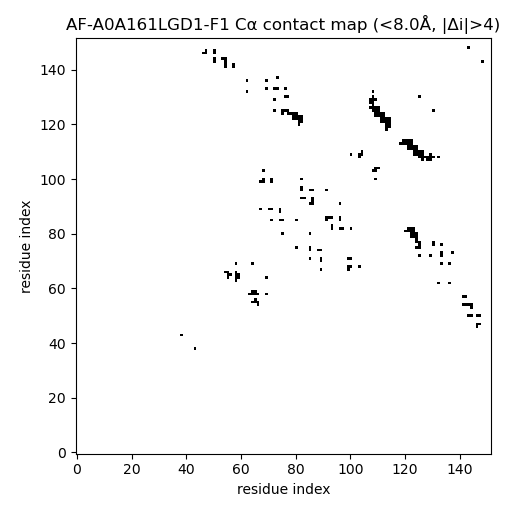N 1
ATOM 929 C CA . SER A 1 117 ? -6.315 8.365 26.859 1.00 75.38 117 SER A CA 1
ATOM 930 C C . SER A 1 117 ? -6.871 9.755 26.542 1.00 75.38 117 SER A C 1
ATOM 932 O O . SER A 1 117 ? -7.186 10.517 27.449 1.00 75.38 117 SER A O 1
ATOM 934 N N . ASP A 1 118 ? -7.024 10.074 25.256 1.00 76.19 118 ASP A N 1
ATOM 935 C CA . ASP A 1 118 ? -7.649 11.308 24.783 1.00 76.19 118 ASP A CA 1
ATOM 936 C C . ASP A 1 118 ? -8.623 10.968 23.652 1.00 76.19 118 ASP A C 1
ATOM 938 O O . ASP A 1 118 ? -8.213 10.587 22.554 1.00 76.19 118 ASP A O 1
ATOM 942 N N . LYS A 1 119 ? -9.925 11.117 23.925 1.00 76.56 119 LYS A N 1
ATOM 943 C CA . LYS A 1 119 ? -11.000 10.834 22.961 1.00 76.56 119 LYS A CA 1
ATOM 944 C C . LYS A 1 119 ? -11.045 11.832 21.800 1.00 76.56 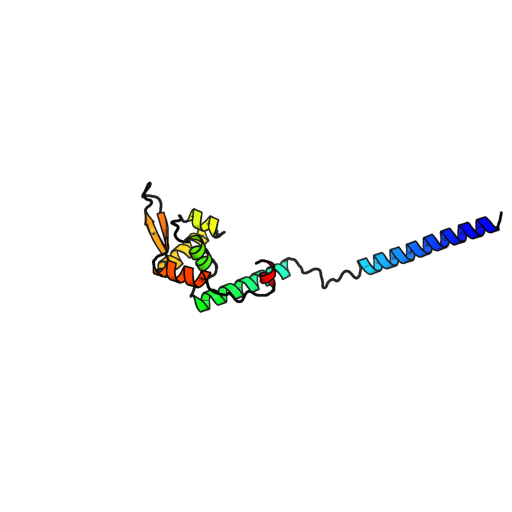119 LYS A C 1
ATOM 946 O O . LYS A 1 119 ? -11.812 11.623 20.867 1.00 76.56 119 LYS A O 1
ATOM 951 N N . ARG A 1 120 ? -10.262 12.917 21.845 1.00 74.44 120 ARG A N 1
ATOM 952 C CA . ARG A 1 120 ? -10.097 13.842 20.712 1.00 74.44 120 ARG A CA 1
ATOM 953 C C . ARG A 1 120 ? -9.177 13.267 19.640 1.00 74.44 120 ARG A C 1
ATOM 955 O O . ARG A 1 120 ? -9.239 13.711 18.497 1.00 74.44 120 ARG A O 1
ATOM 962 N N . ASN A 1 121 ? -8.350 12.286 19.997 1.00 77.38 121 ASN A N 1
ATOM 963 C CA . ASN A 1 121 ? -7.445 11.644 19.060 1.00 77.38 121 ASN A CA 1
ATOM 964 C C . ASN A 1 121 ? -8.175 10.531 18.311 1.00 77.38 121 ASN A C 1
ATOM 966 O O . ASN A 1 121 ? -8.802 9.659 18.914 1.00 77.38 121 ASN A O 1
ATOM 970 N N . MET A 1 122 ? -8.075 10.584 16.987 1.00 89.69 122 MET A N 1
ATOM 971 C CA . MET A 1 122 ? -8.623 9.584 16.084 1.00 89.69 122 MET A CA 1
ATOM 972 C C . MET A 1 122 ? -7.511 8.636 15.649 1.00 89.69 122 MET A C 1
ATOM 974 O O . MET A 1 122 ? -6.480 9.083 15.142 1.00 89.69 122 MET A O 1
ATOM 978 N N . PHE A 1 123 ? -7.753 7.343 15.810 1.00 94.31 123 PHE A N 1
ATOM 979 C CA . PHE A 1 123 ? -6.891 6.280 15.320 1.00 94.31 123 PHE A CA 1
ATOM 980 C C . PHE A 1 123 ? -7.613 5.467 14.256 1.00 94.31 123 PHE A C 1
ATOM 982 O O . PHE A 1 123 ? -8.842 5.405 14.227 1.00 94.31 123 PHE A O 1
ATOM 989 N N . PHE A 1 124 ? -6.832 4.837 13.394 1.00 95.50 124 PHE A N 1
ATOM 990 C CA . PHE A 1 124 ? -7.305 3.940 12.357 1.00 95.50 124 PHE A CA 1
ATOM 991 C C . PHE A 1 124 ? -6.748 2.552 12.622 1.00 95.50 124 PHE A C 1
ATOM 993 O O . PHE A 1 124 ? -5.579 2.403 12.985 1.00 95.50 124 PHE A O 1
ATOM 1000 N N . VAL A 1 125 ? -7.597 1.550 12.441 1.00 96.00 125 VAL A N 1
ATOM 1001 C CA . VAL A 1 125 ? -7.230 0.138 12.545 1.00 96.00 125 VAL A CA 1
ATOM 1002 C C . VAL A 1 125 ? -7.783 -0.629 11.354 1.00 96.00 125 VAL A C 1
ATOM 1004 O O . VAL A 1 125 ? -8.749 -0.203 10.716 1.00 96.00 125 VAL A O 1
ATOM 1007 N N . LEU A 1 126 ? -7.172 -1.777 11.074 1.00 97.25 126 LEU A N 1
ATOM 1008 C CA . LEU A 1 126 ? -7.701 -2.738 10.115 1.00 97.25 126 LEU A CA 1
ATOM 1009 C C . LEU A 1 126 ? -9.009 -3.336 10.641 1.00 97.25 126 LEU A C 1
ATOM 1011 O O . LEU A 1 126 ? -9.080 -3.768 11.793 1.00 97.25 126 LEU A O 1
ATOM 1015 N N . THR A 1 127 ? -10.019 -3.417 9.777 1.00 97.19 127 THR A N 1
ATOM 1016 C CA . THR A 1 127 ? -11.184 -4.278 10.024 1.00 97.19 127 THR A CA 1
ATOM 1017 C C . THR A 1 127 ? -10.781 -5.750 9.881 1.00 97.19 127 THR A C 1
ATOM 1019 O O . THR A 1 127 ? -9.695 -6.065 9.389 1.00 97.19 127 THR A O 1
ATOM 1022 N N . GLU A 1 128 ? -11.665 -6.690 10.228 1.00 96.56 128 GLU A N 1
ATOM 1023 C CA . GLU A 1 128 ? -11.414 -8.114 9.945 1.00 96.56 128 GLU A CA 1
ATOM 1024 C C . GLU A 1 128 ? -11.183 -8.384 8.449 1.00 96.56 128 GLU A C 1
ATOM 1026 O O . GLU A 1 128 ? -10.352 -9.215 8.078 1.00 96.56 128 GLU A O 1
ATOM 1031 N N . THR A 1 129 ? -11.908 -7.677 7.578 1.00 97.00 129 THR A N 1
ATOM 1032 C CA . THR A 1 129 ? -11.711 -7.747 6.126 1.00 97.00 129 THR A CA 1
ATOM 1033 C C . THR A 1 129 ? -10.372 -7.127 5.734 1.00 97.00 129 THR A C 1
ATOM 1035 O O . THR A 1 129 ? -9.633 -7.729 4.956 1.00 97.00 129 THR A O 1
ATOM 1038 N N . GLY A 1 130 ? -10.023 -5.975 6.317 1.00 97.25 130 GLY A N 1
ATOM 1039 C CA . GLY A 1 130 ? -8.727 -5.324 6.134 1.00 97.25 130 GLY A CA 1
ATOM 1040 C C . GLY A 1 130 ? -7.547 -6.227 6.489 1.00 97.25 130 GLY A C 1
ATOM 1041 O O . GLY A 1 130 ? -6.623 -6.355 5.693 1.00 97.25 130 GLY A O 1
ATOM 1042 N N . ASP A 1 131 ? -7.599 -6.915 7.632 1.00 96.38 131 ASP A N 1
ATOM 1043 C CA . ASP A 1 131 ? -6.556 -7.852 8.081 1.00 96.38 131 ASP A CA 1
ATOM 1044 C C . ASP A 1 131 ? -6.416 -9.062 7.139 1.00 96.38 131 ASP A C 1
ATOM 1046 O O . ASP A 1 131 ? -5.302 -9.483 6.819 1.00 96.38 131 ASP A O 1
ATOM 1050 N N . LYS A 1 132 ? -7.531 -9.598 6.621 1.00 96.38 132 LYS A N 1
ATOM 1051 C CA . LYS A 1 132 ? -7.496 -10.674 5.613 1.00 96.38 132 LYS A CA 1
ATOM 1052 C C . LYS A 1 132 ? -6.822 -10.213 4.322 1.00 96.38 132 LYS A C 1
ATOM 1054 O O . LYS A 1 132 ? -5.921 -10.897 3.840 1.00 96.38 132 LYS A O 1
ATOM 1059 N N . VAL A 1 133 ? -7.224 -9.056 3.797 1.00 96.81 133 VAL A N 1
ATOM 1060 C CA . VAL A 1 133 ? -6.650 -8.481 2.571 1.00 96.81 133 VAL A CA 1
ATOM 1061 C C . VAL A 1 133 ? -5.167 -8.159 2.768 1.00 96.81 133 VAL A C 1
ATOM 1063 O O . VAL A 1 133 ? -4.343 -8.519 1.934 1.00 96.81 133 VAL A O 1
ATOM 1066 N N . GLN A 1 134 ? -4.788 -7.579 3.907 1.00 96.12 134 GLN A N 1
ATOM 1067 C CA . GLN A 1 134 ? -3.391 -7.289 4.232 1.00 96.12 134 GLN A CA 1
ATOM 1068 C C . GLN A 1 134 ? -2.517 -8.555 4.227 1.00 96.12 134 GLN A C 1
ATOM 1070 O O . GLN A 1 134 ? -1.411 -8.551 3.678 1.00 96.12 134 GLN A O 1
ATOM 1075 N N . LYS A 1 135 ? -3.011 -9.661 4.798 1.00 94.88 135 LYS A N 1
ATOM 1076 C CA . LYS A 1 135 ? -2.307 -10.953 4.779 1.00 94.88 135 LYS A CA 1
ATOM 1077 C C . LYS A 1 135 ? -2.148 -11.498 3.363 1.00 94.88 135 LYS A C 1
ATOM 1079 O O . LYS A 1 135 ? -1.085 -12.022 3.043 1.00 94.88 135 LYS A O 1
ATOM 1084 N N . GLN A 1 136 ? -3.175 -11.356 2.523 1.00 95.38 136 GLN A N 1
ATOM 1085 C CA . GLN A 1 136 ? -3.104 -11.756 1.117 1.00 95.38 136 GLN A CA 1
ATOM 1086 C C . GLN A 1 136 ? -2.059 -10.935 0.357 1.00 95.38 136 GLN A C 1
ATOM 1088 O O . GLN A 1 136 ? -1.223 -11.525 -0.316 1.00 95.38 136 GLN A O 1
ATOM 1093 N N . ILE A 1 137 ? -2.036 -9.610 0.537 1.00 93.88 137 ILE A N 1
ATOM 1094 C CA . ILE A 1 137 ? -1.040 -8.720 -0.084 1.00 93.88 137 ILE A CA 1
ATOM 1095 C C . ILE A 1 137 ? 0.375 -9.080 0.371 1.00 93.88 137 ILE A C 1
ATOM 1097 O O . ILE A 1 137 ? 1.275 -9.197 -0.451 1.00 93.88 137 ILE A O 1
ATOM 1101 N N . THR A 1 138 ? 0.579 -9.297 1.673 1.00 89.75 138 THR A N 1
ATOM 1102 C CA . THR A 1 138 ? 1.902 -9.648 2.223 1.00 89.75 138 THR A CA 1
ATOM 1103 C C . THR A 1 138 ? 2.434 -10.966 1.655 1.00 89.75 138 THR A C 1
ATOM 1105 O O . THR A 1 138 ? 3.639 -11.128 1.488 1.00 89.75 138 THR A O 1
ATOM 1108 N N . GLY A 1 139 ? 1.542 -11.915 1.363 1.00 88.56 139 GLY A N 1
ATOM 1109 C CA . GLY A 1 139 ? 1.887 -13.189 0.733 1.00 88.56 139 GLY A CA 1
ATOM 1110 C C . GLY A 1 139 ? 1.886 -13.163 -0.798 1.00 88.56 139 GLY A C 1
ATOM 1111 O O . GLY A 1 139 ? 2.202 -14.181 -1.412 1.00 88.56 139 GLY A O 1
ATOM 1112 N N . TYR A 1 140 ? 1.506 -12.046 -1.422 1.00 91.62 140 TYR A N 1
ATOM 1113 C CA . TYR A 1 140 ? 1.346 -11.957 -2.867 1.00 91.62 140 TYR A CA 1
ATOM 1114 C C . TYR A 1 140 ? 2.693 -11.805 -3.566 1.00 91.62 140 TYR A C 1
ATOM 1116 O O . TYR A 1 140 ? 3.490 -10.915 -3.259 1.00 91.62 140 TYR A O 1
ATOM 1124 N N . GLN A 1 141 ? 2.935 -12.659 -4.557 1.00 87.69 141 GLN A N 1
ATOM 1125 C CA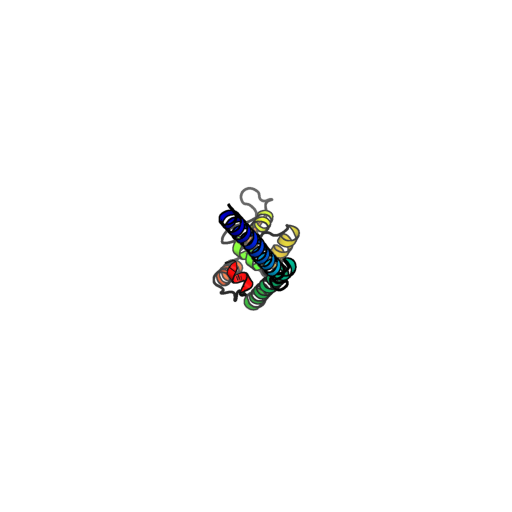 . GLN A 1 141 ? 4.145 -12.594 -5.358 1.00 87.69 141 GLN A CA 1
ATOM 1126 C C . GLN A 1 141 ? 3.948 -11.626 -6.526 1.00 87.69 141 GLN A C 1
ATOM 1128 O O . GLN A 1 141 ? 3.506 -12.007 -7.607 1.00 87.69 141 GLN A O 1
ATOM 1133 N N . LEU A 1 142 ? 4.297 -10.360 -6.297 1.00 87.38 142 LEU A N 1
ATOM 1134 C CA . LEU A 1 142 ? 4.356 -9.348 -7.350 1.00 87.38 142 LEU A CA 1
ATOM 1135 C C . LEU A 1 142 ? 5.341 -9.771 -8.446 1.00 87.38 142 LEU A C 1
ATOM 1137 O O . LEU A 1 142 ? 6.495 -10.115 -8.171 1.00 87.38 142 LEU A O 1
ATOM 1141 N N . CYS A 1 143 ? 4.913 -9.682 -9.705 1.00 89.19 143 CYS A N 1
ATOM 1142 C CA . CYS A 1 143 ? 5.824 -9.773 -10.836 1.00 89.19 143 CYS A CA 1
ATOM 1143 C C . CYS A 1 143 ? 6.591 -8.452 -10.931 1.00 89.19 143 CYS A C 1
ATOM 1145 O O . CYS A 1 143 ? 6.151 -7.499 -11.575 1.00 89.19 143 CYS A O 1
ATOM 1147 N N . VAL A 1 144 ? 7.710 -8.374 -10.212 1.00 90.12 144 VAL A N 1
ATOM 1148 C CA . VAL A 1 144 ? 8.537 -7.168 -10.137 1.00 90.12 144 VAL A CA 1
ATOM 1149 C C . VAL A 1 144 ? 9.353 -7.022 -11.429 1.00 90.12 144 VAL A C 1
ATOM 1151 O O . VAL A 1 144 ? 10.101 -7.944 -11.766 1.00 90.12 144 VAL A O 1
ATOM 1154 N N . PRO A 1 145 ? 9.266 -5.892 -12.155 1.00 90.62 145 PRO A N 1
ATOM 1155 C CA . PRO A 1 145 ? 10.091 -5.649 -13.337 1.00 90.62 145 PRO A CA 1
ATOM 1156 C C . PRO A 1 145 ? 11.594 -5.658 -13.017 1.00 90.62 145 PRO A C 1
ATOM 1158 O O . PRO A 1 145 ? 12.008 -5.196 -11.955 1.00 90.62 145 PRO A O 1
ATOM 1161 N N . GLU A 1 146 ? 12.430 -6.117 -13.956 1.00 89.31 146 GLU A N 1
ATOM 1162 C CA . GLU A 1 146 ? 13.886 -6.301 -13.760 1.00 89.31 146 GLU A CA 1
ATOM 1163 C C . GLU A 1 146 ? 14.603 -5.075 -13.176 1.00 89.31 146 GLU A C 1
ATOM 1165 O O . GLU A 1 146 ? 15.462 -5.208 -12.309 1.00 89.31 146 GLU A O 1
ATOM 1170 N N . ILE A 1 147 ? 14.220 -3.867 -13.602 1.00 88.31 147 ILE A N 1
ATOM 1171 C CA . ILE A 1 147 ? 14.833 -2.623 -13.113 1.00 88.31 147 ILE A CA 1
ATOM 1172 C C . ILE A 1 147 ? 14.620 -2.400 -11.607 1.00 88.31 147 ILE A C 1
ATOM 1174 O O . ILE A 1 147 ? 15.448 -1.758 -10.967 1.00 88.31 147 ILE A O 1
ATOM 1178 N N . LEU A 1 148 ? 13.534 -2.934 -11.040 1.00 90.94 148 LEU A N 1
ATOM 1179 C CA . LEU A 1 148 ? 13.228 -2.849 -9.613 1.00 90.94 148 LEU A CA 1
ATOM 1180 C C . LEU A 1 148 ? 13.786 -4.037 -8.824 1.00 90.94 148 LEU A C 1
ATOM 1182 O O . LEU A 1 148 ? 14.054 -3.880 -7.639 1.00 90.94 148 LEU A O 1
ATOM 1186 N N . LYS A 1 149 ? 14.031 -5.191 -9.462 1.00 88.12 149 LYS A N 1
ATOM 1187 C CA . LYS A 1 149 ? 14.648 -6.360 -8.803 1.00 88.12 149 LYS A CA 1
ATOM 1188 C C . LYS A 1 149 ? 16.045 -6.077 -8.254 1.00 88.12 149 LYS A C 1
ATOM 1190 O O . LYS A 1 149 ? 16.500 -6.774 -7.367 1.00 88.12 149 LYS A O 1
ATOM 1195 N N . LEU A 1 150 ? 16.733 -5.060 -8.773 1.00 83.06 150 LEU A N 1
ATOM 1196 C CA . LEU A 1 150 ? 18.037 -4.632 -8.257 1.00 83.06 150 LEU A CA 1
ATOM 1197 C C . LEU A 1 150 ? 17.945 -3.876 -6.917 1.00 83.06 150 LEU A C 1
ATOM 1199 O O . LEU A 1 150 ? 18.980 -3.556 -6.338 1.00 83.06 150 LEU A O 1
ATOM 1203 N N . LEU A 1 151 ? 16.733 -3.533 -6.463 1.00 77.44 151 LEU A N 1
ATOM 1204 C CA . LEU A 1 151 ? 16.478 -2.715 -5.273 1.00 77.44 151 LEU A CA 1
ATOM 1205 C C . LEU A 1 151 ? 15.892 -3.507 -4.093 1.00 77.44 151 LEU A C 1
ATOM 1207 O O . LEU A 1 151 ? 15.803 -2.948 -3.000 1.00 77.44 151 LEU A O 1
ATOM 1211 N N . ILE A 1 152 ? 15.474 -4.757 -4.313 1.00 74.50 152 ILE A N 1
ATOM 1212 C CA . ILE A 1 152 ? 14.812 -5.638 -3.336 1.00 74.50 152 ILE A CA 1
ATOM 1213 C C . ILE A 1 152 ? 15.542 -6.975 -3.239 1.00 74.50 152 ILE A C 1
ATOM 1215 O O . ILE A 1 152 ? 15.531 -7.551 -2.132 1.00 74.50 152 ILE A O 1
#

Sequence (152 aa):
MAILFYFFINIFHWKLFILEIIILSLHQNRSKMNDTQRSNCICTLRNIYKAIGECEQQLIQEFGLNLNEAMTLCTLNKQSLCASEIAEAAGMQCSQTSKVIKSLEDKGLLERQLGKSDKRNMFFVLTETGDKVQKQITGYQLCVPEILKLLI

Foldseek 3Di:
DVVVVVVVVVVVVVVVVVVVVVVVVVVVVVVPPDPPPPCPVVNLVVVVVVLLVLLQVVCCVPPVDGPLLLQLLLQQQVHWAALVSSCVSSVHDSVVSVVSQVVCVVVVQKDWDADPVHSVTIIIHGDPVNNVSNVCSVPDDGPRDPSCVVVD

Organism: NCBI:txid681398

Solvent-accessible surface area (backbone atoms only — not comparable to full-atom values): 8642 Å² total; per-residue (Å²): 118,68,66,65,53,53,51,52,49,51,55,52,53,51,51,52,52,49,48,50,53,48,50,51,51,51,52,55,52,64,72,65,68,44,89,87,72,62,72,51,68,67,59,55,50,51,51,50,54,50,44,52,49,54,47,26,51,52,37,33,72,76,71,72,30,52,57,69,47,51,44,49,48,58,71,34,72,94,39,74,40,34,70,67,56,48,11,61,75,58,74,41,56,65,79,55,33,56,51,44,53,50,51,35,38,77,69,54,28,37,44,83,42,67,34,91,91,45,69,87,42,62,25,37,33,60,29,78,60,21,50,53,52,38,52,50,57,74,70,51,84,74,81,68,46,74,86,56,57,80,78,112